Protein AF-A0A1V5DB99-F1 (afdb_monomer_lite)

Sequence (179 aa):
MCLDCHNKQELHGDGQKYMTKQEVKDRPSCTNCHKTITSEKPMTTMAHNVHLGKVSCYGCHSGGQYRNCYNCHEGTGAKSKPGFILGKNPRNRNEVTTLRVIPTVRDSFAKAGIRMAHYDNLPNYWDTPAHNIRKRTDRTRSCDSCHKDRTGFLTRETLLKGGAKANEGLISTPKAISR

Foldseek 3Di:
DQCVFDDPCQVVDPPDDDPDPVPRPRHGDPCVPCVDQDDPDPVSSVVCVVCPQAEDLQRQFQAAWDWAWADCQVVPHIDTDTAWAWWAAPVRRNYIATWHFQHDAQCSCVVVVDGPPCQQVDFRIHHDPRPRGDPDHPVNVDVCCCQPVNPRYDDPVPGPDRTHNCVVSGGDHDHHDDD

pLDDT: mean 90.31, std 7.29, range [58.88, 97.88]

Secondary structure (DSSP, 8-state):
--TTT--HHHHH--S---SSTTS-TT---HHHH------SSHHHHHHHHHHTTTB-HHHHHB-S-EEEEE-TTSSS--EEEEE-EEEE-SS-TT-EEEEEE----TTTTGGGT---TTGGGS-SEEE---S-B-S--HHHH-THHHHTS-TTB--TTTSPTT--GGGGGG---PPPPP-

Structure (mmCIF, N/CA/C/O backbone):
data_AF-A0A1V5DB99-F1
#
_entry.id   AF-A0A1V5DB99-F1
#
loop_
_atom_site.group_PDB
_atom_site.id
_atom_site.type_symbol
_atom_site.label_atom_id
_atom_site.label_alt_id
_atom_site.label_comp_id
_atom_site.label_asym_id
_atom_site.label_entity_id
_atom_site.label_seq_id
_atom_site.pdbx_PDB_ins_code
_atom_site.Cartn_x
_atom_site.Cartn_y
_atom_site.Cartn_z
_atom_site.occupancy
_atom_site.B_iso_or_equiv
_atom_site.auth_seq_id
_atom_site.auth_comp_id
_atom_site.auth_asym_id
_atom_site.auth_atom_id
_atom_site.pdbx_PDB_model_num
ATOM 1 N N . MET A 1 1 ? 21.300 2.994 7.762 1.00 75.06 1 MET A N 1
ATOM 2 C CA . MET A 1 1 ? 20.032 2.229 7.913 1.00 75.06 1 MET A CA 1
ATOM 3 C C . MET A 1 1 ? 18.776 3.062 8.243 1.00 75.06 1 MET A C 1
ATOM 5 O O . MET A 1 1 ? 17.681 2.528 8.164 1.00 75.06 1 MET A O 1
ATOM 9 N N . CYS A 1 2 ? 18.864 4.357 8.557 1.00 87.50 2 CYS A N 1
ATOM 10 C CA . CYS A 1 2 ? 17.712 5.284 8.447 1.00 87.50 2 CYS A CA 1
ATOM 11 C C . CYS A 1 2 ? 18.097 6.428 7.507 1.00 87.50 2 CYS A C 1
ATOM 13 O O . CYS A 1 2 ? 17.383 6.739 6.558 1.00 87.50 2 CYS A O 1
ATOM 15 N N . LEU A 1 3 ? 19.310 6.946 7.725 1.00 91.06 3 LEU A N 1
ATOM 16 C CA . LEU A 1 3 ? 19.948 7.998 6.937 1.00 91.06 3 LEU A CA 1
ATOM 17 C C . LEU A 1 3 ? 20.259 7.612 5.478 1.00 91.06 3 LEU A C 1
ATOM 19 O O . LEU A 1 3 ? 20.618 8.463 4.678 1.00 91.06 3 LEU A O 1
ATOM 23 N N . ASP A 1 4 ? 20.095 6.336 5.121 1.00 89.00 4 ASP A N 1
ATOM 24 C CA . ASP A 1 4 ? 20.288 5.850 3.746 1.00 89.00 4 ASP A CA 1
ATOM 25 C C . ASP A 1 4 ? 19.131 6.289 2.836 1.00 89.00 4 ASP A C 1
ATOM 27 O O . ASP A 1 4 ? 19.256 6.305 1.616 1.00 89.00 4 ASP A O 1
ATOM 31 N N . CYS A 1 5 ? 17.977 6.590 3.434 1.00 90.00 5 CYS A N 1
ATOM 32 C CA . CYS A 1 5 ? 16.811 7.131 2.743 1.00 90.00 5 CYS A CA 1
ATOM 33 C C . CYS A 1 5 ? 16.435 8.506 3.280 1.00 90.00 5 CYS A C 1
ATOM 35 O O . CYS A 1 5 ? 15.916 9.306 2.514 1.00 90.00 5 CYS A O 1
ATOM 37 N N . HIS A 1 6 ? 16.685 8.759 4.567 1.00 92.81 6 HIS A N 1
ATOM 38 C CA . HIS A 1 6 ? 16.277 9.984 5.231 1.00 92.81 6 HIS A CA 1
ATOM 39 C C . HIS A 1 6 ? 17.402 10.999 5.389 1.00 92.81 6 HIS A C 1
ATOM 41 O O . HIS A 1 6 ? 18.498 10.656 5.822 1.00 92.81 6 HIS A O 1
ATOM 47 N N . ASN A 1 7 ? 17.109 12.273 5.152 1.00 91.00 7 ASN A N 1
ATOM 48 C CA . ASN A 1 7 ? 18.038 13.352 5.483 1.00 91.00 7 ASN A CA 1
ATOM 49 C C . ASN A 1 7 ? 17.750 13.964 6.875 1.00 91.00 7 ASN A C 1
ATOM 51 O O . ASN A 1 7 ? 16.738 13.673 7.514 1.00 91.00 7 ASN A O 1
ATOM 55 N N . LYS A 1 8 ? 18.656 14.819 7.375 1.00 90.12 8 LYS A N 1
ATOM 56 C CA . LYS A 1 8 ? 18.515 15.460 8.698 1.00 90.12 8 LYS A CA 1
ATOM 57 C C . LYS A 1 8 ? 17.232 16.292 8.811 1.00 90.12 8 LYS A C 1
ATOM 59 O O . LYS A 1 8 ? 16.593 16.261 9.860 1.00 90.12 8 LYS A O 1
ATOM 64 N N . GLN A 1 9 ? 16.886 17.043 7.770 1.00 88.56 9 GLN A N 1
ATOM 65 C CA . GLN A 1 9 ? 15.729 17.935 7.760 1.00 88.56 9 GLN A CA 1
ATOM 66 C C . GLN A 1 9 ? 14.418 17.140 7.815 1.00 88.56 9 GLN A C 1
ATOM 68 O O . GLN A 1 9 ? 13.526 17.475 8.586 1.00 88.56 9 GLN A O 1
ATOM 73 N N . GLU A 1 10 ? 14.338 16.024 7.091 1.00 89.88 10 GLU A N 1
ATOM 74 C CA . GLU A 1 10 ? 13.177 15.123 7.089 1.00 89.88 10 GLU A CA 1
ATOM 75 C C . GLU A 1 10 ? 12.842 14.535 8.465 1.00 89.88 10 GLU A C 1
ATOM 77 O O . GLU A 1 10 ? 11.679 14.255 8.751 1.00 89.88 10 GLU A O 1
ATOM 82 N N . LEU A 1 11 ? 13.856 14.318 9.306 1.00 88.81 11 LEU A N 1
ATOM 83 C CA . LEU A 1 11 ? 13.685 13.734 10.637 1.00 88.81 11 LEU A CA 1
ATOM 84 C C . LEU A 1 11 ? 13.303 14.774 11.697 1.00 88.81 11 LEU A C 1
ATOM 86 O O . LEU A 1 11 ? 12.578 14.440 12.631 1.00 88.81 11 LEU A O 1
ATOM 90 N N . HIS A 1 12 ? 13.782 16.013 11.563 1.00 89.25 12 HIS A N 1
ATOM 91 C CA . HIS A 1 12 ? 13.500 17.092 12.519 1.00 89.25 12 HIS A CA 1
ATOM 92 C C . HIS A 1 12 ? 12.281 17.943 12.131 1.00 89.25 12 HIS A C 1
ATOM 94 O O . HIS A 1 12 ? 11.720 18.624 12.988 1.00 89.25 12 HIS A O 1
ATOM 100 N N . GLY A 1 13 ? 11.846 17.873 10.870 1.00 87.38 13 GLY A N 1
ATOM 101 C CA . GLY A 1 13 ? 10.768 18.693 10.332 1.00 87.38 13 GLY A CA 1
ATOM 102 C C . GLY A 1 13 ? 11.224 20.105 9.962 1.00 87.38 13 GLY A C 1
ATOM 103 O O . GLY A 1 13 ? 12.303 20.564 10.327 1.00 87.38 13 GLY A O 1
ATOM 104 N N . ASP A 1 14 ? 10.376 20.803 9.216 1.00 89.25 14 ASP A N 1
ATOM 105 C CA . ASP A 1 14 ? 10.578 22.165 8.700 1.00 89.25 14 ASP A CA 1
ATOM 106 C C . ASP A 1 14 ? 9.871 23.247 9.533 1.00 89.25 14 ASP A C 1
ATOM 108 O O . ASP A 1 14 ? 9.819 24.409 9.135 1.00 89.25 14 ASP A O 1
ATOM 112 N N . GLY A 1 15 ? 9.305 22.867 10.683 1.00 90.06 15 GLY A N 1
ATOM 113 C CA . GLY A 1 15 ? 8.514 23.752 11.536 1.00 90.06 15 GLY A CA 1
ATOM 114 C C . GLY A 1 15 ? 7.121 24.084 10.987 1.00 90.06 15 GLY A C 1
ATOM 115 O O . GLY A 1 15 ? 6.376 24.805 11.648 1.00 90.06 15 GLY A O 1
ATOM 116 N N . GLN A 1 16 ? 6.733 23.555 9.821 1.00 91.31 16 GLN A N 1
ATOM 117 C CA . GLN A 1 16 ? 5.401 23.753 9.258 1.00 91.31 16 GLN A CA 1
ATOM 118 C C . GLN A 1 16 ? 4.425 22.701 9.780 1.00 91.31 16 GLN A C 1
ATOM 120 O O . GLN A 1 16 ? 4.727 21.512 9.913 1.00 91.31 16 GLN A O 1
ATOM 125 N N . LYS A 1 17 ? 3.201 23.145 10.066 1.00 91.31 17 LYS A N 1
ATOM 126 C CA . LYS A 1 17 ? 2.118 22.251 10.457 1.00 91.31 17 LYS A CA 1
ATOM 127 C C . LYS A 1 17 ? 1.432 21.709 9.208 1.00 91.31 17 LYS A C 1
ATOM 129 O O . LYS A 1 17 ? 0.745 22.444 8.507 1.00 91.31 17 LYS A O 1
ATOM 134 N N . TYR A 1 18 ? 1.559 20.407 9.000 1.00 91.00 18 TYR A N 1
ATOM 135 C CA . TYR A 1 18 ? 0.839 19.672 7.965 1.00 91.00 18 TYR A CA 1
ATOM 136 C C . TYR A 1 18 ? -0.382 18.968 8.550 1.00 91.00 18 TYR A C 1
ATOM 138 O O . TYR A 1 18 ? -0.358 18.527 9.703 1.00 91.00 18 TYR A O 1
ATOM 146 N N . MET A 1 19 ? -1.444 18.817 7.757 1.00 90.31 19 MET A N 1
ATOM 147 C CA . MET A 1 19 ? -2.623 18.062 8.191 1.00 90.31 19 MET A CA 1
ATOM 148 C C . MET A 1 19 ? -2.340 16.564 8.185 1.00 90.31 19 MET A C 1
ATOM 150 O O . MET A 1 19 ? -2.814 15.818 9.044 1.00 90.31 19 MET A O 1
ATOM 154 N N . THR A 1 20 ? -1.527 16.115 7.231 1.00 88.00 20 THR A N 1
ATOM 155 C CA . THR A 1 20 ? -1.093 14.728 7.137 1.00 88.00 20 THR A CA 1
ATOM 156 C C . THR A 1 20 ? 0.387 14.638 6.800 1.00 88.00 20 THR A C 1
ATOM 158 O O . THR A 1 20 ? 0.938 15.460 6.074 1.00 88.00 20 THR A O 1
ATOM 161 N N . LYS A 1 21 ? 1.035 13.545 7.220 1.00 85.81 21 LYS A N 1
ATOM 162 C CA . LYS A 1 21 ? 2.421 13.249 6.814 1.00 85.81 21 LYS A CA 1
ATOM 163 C C . LYS A 1 21 ? 2.621 13.144 5.292 1.00 85.81 21 LYS A C 1
ATOM 165 O O . LYS A 1 21 ? 3.751 13.066 4.830 1.00 85.81 21 LYS A O 1
ATOM 170 N N . GLN A 1 22 ? 1.534 13.019 4.526 1.00 86.12 22 GLN A N 1
ATOM 171 C CA . GLN A 1 22 ? 1.585 12.876 3.073 1.00 86.12 22 GLN A CA 1
ATOM 172 C C . GLN A 1 22 ? 1.820 14.222 2.378 1.00 86.12 22 GLN A C 1
ATOM 174 O O . GLN A 1 22 ? 2.292 14.228 1.246 1.00 86.12 22 GLN A O 1
ATOM 179 N N . GLU A 1 23 ? 1.517 15.333 3.055 1.00 89.94 23 GLU A N 1
ATOM 180 C CA . GLU A 1 23 ? 1.712 16.700 2.555 1.00 89.94 23 GLU A CA 1
ATOM 181 C C . GLU A 1 23 ? 3.146 17.209 2.741 1.00 89.94 23 GLU A C 1
ATOM 183 O O . GLU A 1 23 ? 3.526 18.190 2.105 1.00 89.94 23 GLU A O 1
ATOM 188 N N . VAL A 1 24 ? 3.950 16.535 3.574 1.00 90.12 24 VA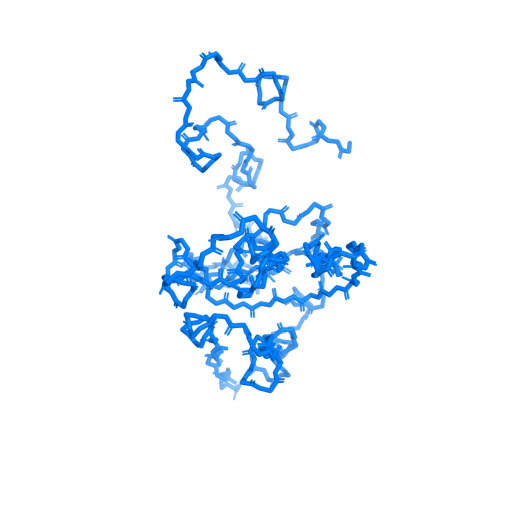L A N 1
ATOM 189 C CA . VAL A 1 24 ? 5.359 16.880 3.800 1.00 90.12 24 VAL A CA 1
ATOM 190 C C . VAL A 1 24 ? 6.125 16.682 2.493 1.00 90.12 24 VAL A C 1
ATOM 192 O O . VAL A 1 24 ? 6.351 15.547 2.063 1.00 90.12 24 VAL A O 1
ATOM 195 N N . LYS A 1 25 ? 6.507 17.792 1.853 1.00 85.56 25 LYS A N 1
ATOM 196 C CA . LYS A 1 25 ? 7.135 17.792 0.522 1.00 85.56 25 LYS A CA 1
ATOM 197 C C . LYS A 1 25 ? 8.509 17.133 0.525 1.00 85.56 25 LYS A C 1
ATOM 199 O O . LYS A 1 25 ? 8.818 16.387 -0.398 1.00 85.56 25 LYS A O 1
ATOM 204 N N . ASP A 1 26 ? 9.269 17.346 1.593 1.00 85.12 26 ASP A N 1
ATOM 205 C CA . ASP A 1 26 ? 10.666 16.915 1.677 1.00 85.12 26 ASP A CA 1
ATOM 206 C C . ASP A 1 26 ? 10.831 15.448 2.080 1.00 85.12 26 ASP A C 1
ATOM 208 O O . ASP A 1 26 ? 11.952 14.981 2.207 1.00 85.12 26 ASP A O 1
ATOM 212 N N . ARG A 1 27 ? 9.737 14.699 2.276 1.00 88.69 27 ARG A N 1
ATOM 213 C CA . ARG A 1 27 ? 9.779 13.278 2.650 1.00 88.69 27 ARG A CA 1
ATOM 214 C C . ARG A 1 27 ? 10.662 12.457 1.693 1.00 88.69 27 ARG A C 1
ATOM 216 O O . ARG A 1 27 ? 10.688 12.731 0.488 1.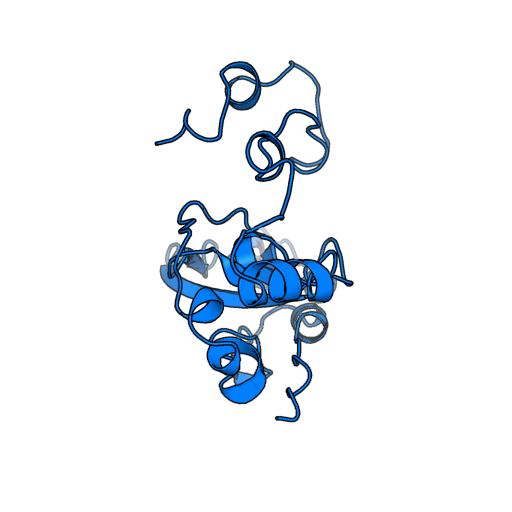00 88.69 27 ARG A O 1
ATOM 223 N N . PRO A 1 28 ? 11.286 11.367 2.168 1.00 91.44 28 PRO A N 1
ATOM 224 C CA . PRO A 1 28 ? 12.121 10.566 1.294 1.00 91.44 28 PRO A CA 1
ATOM 225 C C . PRO A 1 28 ? 11.277 9.887 0.215 1.00 91.44 28 PRO A C 1
ATOM 227 O O . PRO A 1 28 ? 10.169 9.399 0.461 1.00 91.44 28 PRO A O 1
ATOM 230 N N . SER A 1 29 ? 11.839 9.805 -0.985 1.00 90.81 29 SER A N 1
ATOM 231 C CA . SER A 1 29 ? 11.263 9.065 -2.102 1.00 90.81 29 SER A CA 1
ATOM 232 C C . SER A 1 29 ? 12.307 8.146 -2.714 1.00 90.81 29 SER A C 1
ATOM 234 O O . SER A 1 29 ? 13.482 8.496 -2.820 1.00 90.81 29 SER A O 1
ATOM 236 N N . CYS A 1 30 ? 11.866 6.986 -3.204 1.00 91.62 30 CYS A N 1
ATOM 237 C CA . CYS A 1 30 ? 12.713 6.070 -3.967 1.00 91.62 30 CYS A CA 1
ATOM 238 C C . CYS A 1 30 ? 13.377 6.786 -5.157 1.00 91.62 30 CYS A C 1
ATOM 240 O O . CYS A 1 30 ? 14.531 6.516 -5.485 1.00 91.62 30 CYS A O 1
ATOM 242 N N . THR A 1 31 ? 12.665 7.736 -5.768 1.00 90.25 31 THR A N 1
ATOM 243 C CA . THR A 1 31 ? 13.117 8.509 -6.933 1.00 90.25 31 THR A CA 1
ATOM 244 C C . THR A 1 31 ? 14.174 9.564 -6.607 1.00 90.25 31 THR A C 1
ATOM 246 O O . THR A 1 31 ? 14.790 10.084 -7.534 1.00 90.25 31 THR A O 1
ATOM 249 N N . ASN A 1 32 ? 14.436 9.857 -5.326 1.00 89.38 32 ASN A N 1
ATOM 250 C CA . ASN A 1 32 ? 15.523 10.762 -4.933 1.00 89.38 32 ASN A CA 1
ATOM 251 C C . ASN A 1 32 ? 16.886 10.181 -5.351 1.00 89.38 32 ASN A C 1
ATOM 253 O O . ASN A 1 32 ? 17.755 10.912 -5.824 1.00 89.38 32 ASN A O 1
ATOM 257 N N . CYS A 1 33 ? 17.037 8.854 -5.255 1.00 88.75 33 CYS A N 1
ATOM 258 C CA . CYS A 1 33 ? 18.231 8.124 -5.694 1.00 88.75 33 CYS A CA 1
ATOM 259 C C . CYS A 1 33 ? 18.009 7.372 -7.019 1.00 88.75 33 CYS A C 1
ATOM 261 O O . CYS A 1 33 ? 18.902 7.323 -7.861 1.00 88.75 33 CYS A O 1
ATOM 263 N N . HIS A 1 34 ? 16.817 6.812 -7.246 1.00 87.81 34 HIS A N 1
ATOM 264 C CA . HIS A 1 34 ? 16.473 6.069 -8.463 1.00 87.81 34 HIS A CA 1
ATOM 265 C C . HIS A 1 34 ? 15.780 6.968 -9.497 1.00 87.81 34 HIS A C 1
ATOM 267 O O . HIS A 1 34 ? 14.602 6.786 -9.799 1.00 87.81 34 HIS A O 1
ATOM 273 N N . LYS A 1 35 ? 16.516 7.956 -10.023 1.00 81.38 35 LYS A N 1
ATOM 274 C CA . LYS A 1 35 ? 15.985 8.956 -10.972 1.00 81.38 35 LYS A CA 1
ATOM 275 C C . LYS A 1 35 ? 15.538 8.349 -12.302 1.00 81.38 35 LYS A C 1
ATOM 277 O O . LYS A 1 35 ? 14.559 8.802 -12.885 1.00 81.38 35 LYS A O 1
ATOM 282 N N . THR A 1 36 ? 16.236 7.311 -12.755 1.00 66.50 36 THR A N 1
ATOM 283 C CA . THR A 1 36 ? 15.937 6.630 -14.013 1.00 66.50 36 THR A CA 1
ATOM 284 C C . THR A 1 36 ? 15.634 5.174 -13.716 1.00 66.50 36 THR A C 1
ATOM 286 O O . THR A 1 36 ? 16.465 4.454 -13.166 1.00 66.50 36 THR A O 1
ATOM 289 N N . ILE A 1 37 ? 14.438 4.724 -14.091 1.00 68.75 37 ILE A N 1
ATOM 290 C CA . ILE A 1 37 ? 14.022 3.327 -13.926 1.00 68.75 37 ILE A CA 1
ATOM 291 C C . ILE A 1 37 ? 14.530 2.453 -15.088 1.00 68.75 37 ILE A C 1
ATOM 293 O O . ILE A 1 37 ? 13.915 1.467 -15.489 1.00 68.75 37 ILE A O 1
ATOM 297 N N . THR A 1 38 ? 15.655 2.844 -15.680 1.00 63.84 38 THR A N 1
ATOM 298 C CA . THR A 1 38 ? 16.279 2.128 -16.783 1.00 63.84 38 THR A CA 1
ATOM 299 C C . THR A 1 38 ? 17.256 1.110 -16.222 1.00 63.84 38 THR A C 1
ATOM 301 O O . THR A 1 38 ? 18.102 1.391 -15.375 1.00 63.84 38 THR A O 1
ATOM 304 N N . SER A 1 39 ? 17.109 -0.122 -16.684 1.00 76.44 39 SER A N 1
ATOM 305 C CA . SER A 1 39 ? 18.032 -1.209 -16.413 1.00 76.44 39 SER A CA 1
ATOM 306 C C . SER A 1 39 ? 18.512 -1.761 -17.744 1.00 76.44 39 SER A C 1
ATOM 308 O O . SER A 1 39 ? 17.728 -1.887 -18.681 1.00 76.44 39 SER A O 1
ATOM 310 N N . GLU A 1 40 ? 19.774 -2.181 -17.799 1.00 79.88 40 GLU A N 1
ATOM 311 C CA . GLU A 1 40 ? 20.318 -2.936 -18.937 1.00 79.88 40 GLU A CA 1
ATOM 312 C C . GLU A 1 40 ? 19.546 -4.239 -19.198 1.00 79.88 40 GLU A C 1
ATOM 314 O O . GLU A 1 40 ? 19.616 -4.805 -20.281 1.00 79.88 40 GLU A O 1
ATOM 319 N N . LYS A 1 41 ? 18.781 -4.724 -18.208 1.00 85.38 41 LYS A N 1
ATOM 320 C CA . LYS A 1 41 ? 17.933 -5.910 -18.337 1.00 85.38 41 LYS A CA 1
ATOM 321 C C . LYS A 1 41 ? 16.566 -5.515 -18.909 1.00 85.38 41 LYS A C 1
ATOM 323 O O . LYS A 1 41 ? 15.789 -4.891 -18.176 1.00 85.38 41 LYS A O 1
ATOM 328 N N . PRO A 1 42 ? 16.203 -5.959 -20.130 1.00 88.25 42 PRO A N 1
ATOM 329 C CA . PRO A 1 42 ? 14.951 -5.566 -20.781 1.00 88.25 42 PRO A CA 1
ATOM 330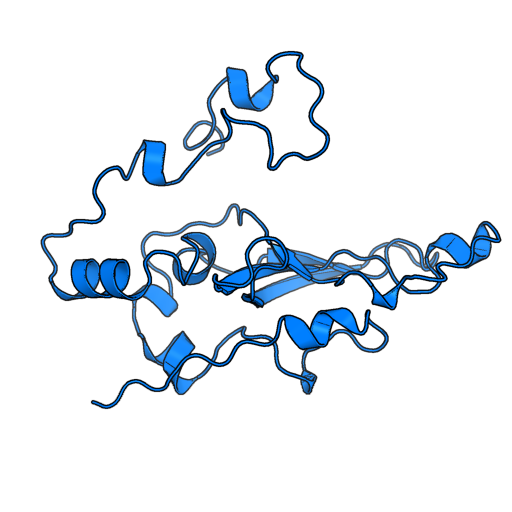 C C . PRO A 1 42 ? 13.706 -5.864 -19.939 1.00 88.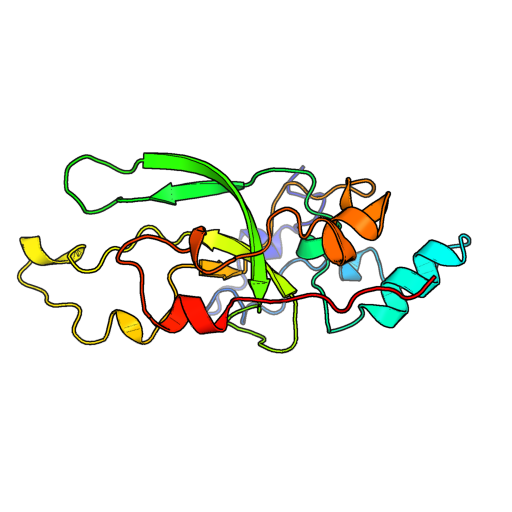25 42 PRO A C 1
ATOM 332 O O . PRO A 1 42 ? 12.822 -5.021 -19.820 1.00 88.25 42 PRO A O 1
ATOM 335 N N . MET A 1 43 ? 13.675 -7.020 -19.265 1.00 87.06 43 MET A N 1
ATOM 336 C CA . MET A 1 43 ? 12.560 -7.408 -18.390 1.00 87.06 43 MET A CA 1
ATOM 337 C C . MET A 1 43 ? 12.369 -6.462 -17.202 1.00 87.06 43 MET A C 1
ATOM 339 O O . MET A 1 43 ? 11.237 -6.182 -16.818 1.00 87.06 43 MET A O 1
ATOM 343 N N . THR A 1 44 ? 13.454 -5.939 -16.624 1.00 89.75 44 THR A N 1
ATOM 344 C CA . THR A 1 44 ? 13.365 -4.968 -15.525 1.00 89.75 44 THR A CA 1
ATOM 345 C C . THR A 1 44 ? 12.766 -3.657 -16.025 1.00 89.75 44 THR A C 1
ATOM 347 O O . THR A 1 44 ? 11.880 -3.108 -15.376 1.00 89.75 44 THR A O 1
ATOM 350 N N . THR A 1 45 ? 13.228 -3.163 -17.174 1.00 90.69 45 THR A N 1
ATOM 351 C CA . THR A 1 45 ? 12.722 -1.921 -17.777 1.00 90.69 45 THR A CA 1
ATOM 352 C C . THR A 1 45 ? 11.251 -2.065 -18.167 1.00 90.69 45 THR A C 1
ATOM 354 O O . THR A 1 45 ? 10.431 -1.224 -17.805 1.00 90.69 45 THR A O 1
ATOM 357 N N . MET A 1 46 ? 10.883 -3.179 -18.809 1.00 91.31 46 MET A N 1
ATOM 358 C CA . MET A 1 46 ? 9.493 -3.491 -19.146 1.00 91.31 46 MET A CA 1
ATOM 359 C C . MET A 1 46 ? 8.608 -3.529 -17.898 1.00 91.31 46 MET A C 1
ATOM 361 O O . MET A 1 46 ? 7.590 -2.839 -17.862 1.00 91.31 46 MET A O 1
ATOM 365 N N . ALA A 1 47 ? 9.019 -4.258 -16.854 1.00 92.56 47 ALA A N 1
ATOM 366 C CA . ALA A 1 47 ? 8.245 -4.374 -15.625 1.00 92.56 47 ALA A CA 1
ATOM 367 C C . ALA A 1 47 ? 7.973 -3.005 -14.988 1.00 92.56 47 ALA A C 1
ATOM 369 O O . ALA A 1 47 ? 6.849 -2.745 -14.572 1.00 92.56 47 ALA A O 1
ATOM 370 N N . HIS A 1 48 ? 8.952 -2.104 -14.938 1.00 93.75 48 HIS A N 1
ATOM 371 C CA . HIS A 1 48 ? 8.710 -0.777 -14.379 1.00 93.75 48 HIS A CA 1
ATOM 372 C C . HIS A 1 48 ? 7.809 0.084 -15.266 1.00 93.75 48 HIS A C 1
ATOM 374 O O . HIS A 1 48 ? 6.908 0.733 -14.744 1.00 93.75 48 HIS A O 1
ATOM 380 N N . ASN A 1 49 ? 7.979 0.036 -16.588 1.00 92.12 49 ASN A N 1
ATOM 381 C CA . ASN A 1 49 ? 7.155 0.811 -17.516 1.00 92.12 49 ASN A CA 1
ATOM 382 C C . ASN A 1 49 ? 5.676 0.409 -17.452 1.00 92.12 49 ASN A C 1
ATOM 384 O O . ASN A 1 49 ? 4.800 1.269 -17.387 1.00 92.12 49 ASN A O 1
ATOM 388 N N . VAL A 1 50 ? 5.371 -0.892 -17.425 1.00 92.94 50 VAL A N 1
ATOM 389 C CA . VAL A 1 50 ? 3.972 -1.357 -17.432 1.00 92.94 50 VAL A CA 1
ATOM 390 C C . VAL A 1 50 ? 3.253 -1.123 -16.097 1.00 92.94 50 VAL A C 1
ATOM 392 O O . VAL A 1 50 ? 2.024 -0.967 -16.088 1.00 92.94 50 VAL A O 1
ATOM 395 N N . HIS A 1 51 ? 4.007 -1.076 -14.990 1.00 94.88 51 HIS A N 1
ATOM 396 C CA . HIS A 1 51 ? 3.495 -0.872 -13.631 1.00 94.88 51 HIS A CA 1
ATOM 397 C C . HIS A 1 51 ? 3.573 0.579 -13.141 1.00 94.88 51 HIS A C 1
ATOM 399 O O . HIS A 1 51 ? 3.014 0.882 -12.084 1.00 94.88 51 HIS A O 1
ATOM 405 N N . LEU A 1 52 ? 4.221 1.476 -13.888 1.00 92.44 52 LEU A N 1
ATOM 406 C CA . LEU A 1 52 ? 4.340 2.887 -13.533 1.00 92.44 52 LEU A CA 1
ATOM 407 C C . LEU A 1 52 ? 2.956 3.496 -13.260 1.00 92.44 52 LEU A C 1
ATOM 409 O O . LEU A 1 52 ? 2.030 3.358 -14.060 1.00 92.44 52 LEU A O 1
ATOM 413 N N . GLY A 1 53 ? 2.802 4.119 -12.090 1.00 92.38 53 GLY A N 1
ATOM 414 C CA . GLY A 1 53 ? 1.539 4.713 -11.635 1.00 92.38 53 GLY A CA 1
ATOM 415 C C . GLY A 1 53 ? 0.437 3.716 -11.246 1.00 92.38 53 GLY A C 1
ATOM 416 O O . GLY A 1 53 ? -0.610 4.141 -10.767 1.00 92.38 53 GLY A O 1
ATOM 417 N N . LYS A 1 54 ? 0.659 2.406 -11.422 1.00 96.00 54 LYS A N 1
ATOM 418 C CA . LYS A 1 54 ? -0.300 1.334 -11.095 1.00 96.00 54 LYS A CA 1
ATOM 419 C C . LYS A 1 54 ? 0.123 0.498 -9.896 1.00 96.00 54 LYS A C 1
ATOM 421 O O . LYS A 1 54 ? -0.725 -0.119 -9.258 1.00 96.00 54 LYS A O 1
ATOM 426 N N . VAL A 1 55 ? 1.418 0.434 -9.600 1.00 96.06 55 VAL A N 1
ATOM 427 C CA . VAL A 1 55 ? 1.962 -0.284 -8.444 1.00 96.06 55 VAL A CA 1
ATOM 428 C C . VAL A 1 55 ? 3.010 0.589 -7.773 1.00 96.06 55 VAL A C 1
ATOM 430 O O . VAL A 1 55 ? 3.913 1.098 -8.436 1.00 96.06 55 VAL A O 1
ATOM 433 N N . SER A 1 56 ? 2.912 0.736 -6.454 1.00 95.94 56 SER A N 1
ATOM 434 C CA . SER A 1 56 ? 3.912 1.468 -5.684 1.00 95.94 56 SER A CA 1
ATOM 435 C C . SER A 1 56 ? 5.238 0.706 -5.650 1.00 95.94 56 SER A C 1
ATOM 437 O O . SER A 1 56 ? 5.274 -0.529 -5.712 1.00 95.94 56 SER A O 1
ATOM 439 N N . CYS A 1 57 ? 6.345 1.423 -5.442 1.00 95.06 57 CYS A N 1
ATOM 440 C CA . CYS A 1 57 ? 7.652 0.794 -5.235 1.00 95.06 57 CYS A CA 1
ATOM 441 C C . CYS A 1 57 ? 7.595 -0.244 -4.099 1.00 95.06 57 CYS A C 1
ATOM 443 O O . CYS A 1 57 ? 8.147 -1.336 -4.223 1.00 95.06 57 CYS A O 1
ATOM 445 N N . TYR A 1 58 ? 6.860 0.055 -3.022 1.00 95.62 58 TYR A N 1
ATOM 446 C CA . TYR A 1 58 ? 6.682 -0.846 -1.882 1.00 95.62 58 TYR A CA 1
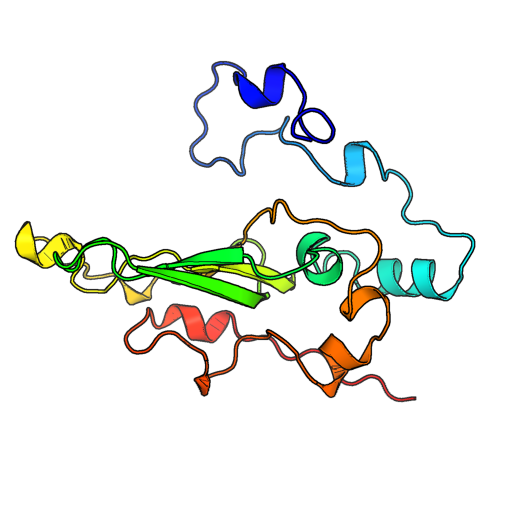ATOM 447 C C . TYR A 1 58 ? 5.940 -2.137 -2.256 1.00 95.62 58 TYR A C 1
ATOM 449 O O . TYR A 1 58 ? 6.329 -3.210 -1.788 1.00 95.62 58 TYR A O 1
ATOM 457 N N . GLY A 1 59 ? 4.937 -2.068 -3.141 1.00 95.50 59 GLY A N 1
ATOM 458 C CA . GLY A 1 59 ? 4.180 -3.235 -3.607 1.00 95.50 59 GLY A CA 1
ATOM 459 C C . GLY A 1 59 ? 5.081 -4.335 -4.185 1.00 95.50 59 GLY A C 1
ATOM 460 O O . GLY A 1 59 ? 4.947 -5.515 -3.844 1.00 95.50 59 GLY A O 1
ATOM 461 N N . CYS A 1 60 ? 6.081 -3.943 -4.977 1.00 95.50 60 CYS A N 1
ATOM 462 C CA . CYS A 1 60 ? 7.035 -4.875 -5.578 1.00 95.50 60 CYS A CA 1
ATOM 463 C C . CYS A 1 60 ? 8.268 -5.134 -4.690 1.00 95.50 60 CYS A C 1
ATOM 465 O O . CYS A 1 60 ? 8.678 -6.284 -4.508 1.00 95.50 60 CYS A O 1
ATOM 467 N N . HIS A 1 61 ? 8.832 -4.088 -4.077 1.00 95.69 61 HIS A N 1
ATOM 468 C CA . HIS A 1 61 ? 10.147 -4.143 -3.430 1.00 95.69 61 HIS A CA 1
ATOM 469 C C . HIS A 1 61 ? 10.138 -4.366 -1.915 1.00 95.69 61 HIS A C 1
ATOM 471 O O . HIS A 1 61 ? 11.204 -4.535 -1.333 1.00 95.69 61 HIS A O 1
ATOM 477 N N . SER A 1 62 ? 8.990 -4.417 -1.239 1.00 95.44 62 SER A N 1
ATOM 478 C CA . SER A 1 62 ? 8.965 -4.744 0.194 1.00 95.44 62 SER A CA 1
ATOM 479 C C . SER A 1 62 ? 9.455 -6.181 0.455 1.00 95.44 62 SER A C 1
ATOM 481 O O . SER A 1 62 ? 8.891 -7.160 -0.018 1.00 95.44 62 SER A O 1
ATOM 483 N N . GLY A 1 63 ? 10.543 -6.350 1.188 1.00 91.44 63 GLY A N 1
ATOM 484 C CA . GLY A 1 63 ? 11.257 -7.622 1.292 1.00 91.44 63 GLY A CA 1
ATOM 485 C C . GLY A 1 63 ? 10.566 -8.709 2.111 1.00 91.44 63 GLY A C 1
ATOM 486 O O . GLY A 1 63 ? 11.014 -9.849 2.065 1.00 91.44 63 GLY A O 1
ATOM 487 N N . GLY A 1 64 ? 9.508 -8.390 2.856 1.00 89.62 64 GLY A N 1
ATOM 488 C CA . GLY A 1 64 ? 8.852 -9.359 3.728 1.00 89.62 64 GLY A CA 1
ATOM 489 C C . GLY A 1 64 ? 7.667 -8.788 4.496 1.00 89.62 64 GLY A C 1
ATOM 490 O O . GLY A 1 64 ? 7.137 -7.727 4.169 1.00 89.62 64 GLY A O 1
ATOM 491 N N . GLN A 1 65 ? 7.260 -9.509 5.537 1.00 92.44 65 GLN A N 1
ATOM 492 C CA . GLN A 1 65 ? 6.113 -9.157 6.367 1.00 92.44 65 GLN A CA 1
ATOM 493 C C . GLN A 1 65 ? 6.333 -7.843 7.133 1.00 92.44 65 GLN A C 1
ATOM 495 O O . GLN A 1 65 ? 7.440 -7.520 7.566 1.00 92.44 65 GLN A O 1
ATOM 500 N N . TYR A 1 66 ? 5.249 -7.093 7.307 1.00 90.25 66 TYR A N 1
ATOM 501 C CA . TYR A 1 66 ? 5.166 -5.912 8.156 1.00 90.25 66 TYR A CA 1
ATOM 502 C C . TYR A 1 66 ? 4.531 -6.290 9.500 1.00 90.25 66 TYR A C 1
ATOM 504 O O . TYR A 1 66 ? 3.672 -7.173 9.563 1.00 90.25 66 TYR A O 1
ATOM 512 N N . ARG A 1 67 ? 4.931 -5.627 10.590 1.00 90.44 67 ARG A N 1
ATOM 513 C CA . ARG A 1 67 ? 4.305 -5.833 11.902 1.00 90.44 67 ARG A CA 1
ATOM 514 C C . ARG A 1 67 ? 2.974 -5.086 11.943 1.00 90.44 67 ARG A C 1
ATOM 516 O O . ARG A 1 67 ? 2.944 -3.868 12.073 1.00 90.44 67 ARG A O 1
ATOM 523 N N . ASN A 1 68 ? 1.877 -5.823 11.818 1.00 90.44 68 ASN A N 1
ATOM 524 C CA . ASN A 1 68 ? 0.528 -5.277 11.896 1.00 90.44 68 ASN A CA 1
ATOM 525 C C . ASN A 1 68 ? 0.036 -5.306 13.341 1.00 90.44 68 ASN A C 1
ATOM 527 O O . ASN A 1 68 ? 0.298 -6.267 14.068 1.00 90.44 68 ASN A O 1
ATOM 531 N N . CYS A 1 69 ? -0.683 -4.263 13.741 1.00 87.69 69 CYS A N 1
ATOM 532 C CA . CYS A 1 69 ? -1.284 -4.148 15.064 1.00 87.69 69 CYS A CA 1
ATOM 533 C C . CYS A 1 69 ? -2.791 -4.373 14.956 1.00 87.69 69 CYS A C 1
ATOM 535 O O . CYS A 1 69 ? -3.420 -3.931 13.995 1.00 87.69 69 CYS A O 1
ATOM 537 N N . TYR A 1 70 ? -3.363 -5.019 15.963 1.00 88.12 70 TYR A N 1
ATOM 538 C CA . TYR A 1 70 ? -4.775 -5.357 16.064 1.00 88.12 70 TYR A CA 1
ATOM 539 C C . TYR A 1 70 ? -5.259 -5.086 17.491 1.00 88.12 70 TYR A C 1
ATOM 541 O O . TYR A 1 70 ? -4.484 -5.208 18.445 1.00 88.12 70 TYR A O 1
ATOM 549 N N . ASN A 1 71 ? -6.543 -4.759 17.627 1.00 79.25 71 ASN A N 1
ATOM 550 C CA . ASN A 1 71 ? -7.280 -4.763 18.892 1.00 79.25 71 ASN A CA 1
ATOM 551 C C . ASN A 1 71 ? -6.661 -3.886 20.000 1.00 79.25 71 ASN A C 1
ATOM 553 O O . ASN A 1 71 ? -6.729 -4.223 21.178 1.00 79.25 71 ASN A O 1
ATOM 557 N N . CYS A 1 72 ? -6.054 -2.744 19.649 1.00 71.12 72 CYS A N 1
ATOM 558 C CA . CYS A 1 72 ? -5.380 -1.882 20.634 1.00 71.12 72 CYS A CA 1
ATOM 559 C C . CYS A 1 72 ? -6.306 -1.382 21.758 1.00 71.12 72 CYS A C 1
ATOM 561 O O . CYS A 1 72 ? -5.826 -1.151 22.863 1.00 71.12 72 CYS A O 1
ATOM 563 N N . HIS A 1 73 ? -7.606 -1.214 21.489 1.00 68.94 73 HIS A N 1
ATOM 564 C CA . HIS A 1 73 ? -8.554 -0.575 22.411 1.00 68.94 73 HIS A CA 1
ATOM 565 C C . HIS A 1 73 ? -9.608 -1.517 23.016 1.00 68.94 73 HIS A C 1
ATOM 567 O O . HIS A 1 73 ? -10.493 -1.061 23.731 1.00 68.94 73 HIS A O 1
ATOM 573 N N . GLU A 1 74 ? -9.486 -2.835 22.833 1.00 69.81 74 GLU A N 1
ATOM 574 C CA . GLU A 1 74 ? -10.424 -3.815 23.419 1.00 69.81 74 GLU A CA 1
ATOM 575 C C . GLU A 1 74 ? -10.207 -4.028 24.935 1.00 69.81 74 GLU A C 1
ATOM 577 O O . GLU A 1 74 ? -10.883 -4.820 25.584 1.00 69.81 74 GLU A O 1
ATOM 582 N N . GLY A 1 75 ? -9.252 -3.319 25.547 1.00 63.69 75 GLY A N 1
ATOM 583 C CA . GLY A 1 75 ? -8.917 -3.453 26.970 1.00 63.69 75 GLY A CA 1
ATOM 584 C C . GLY A 1 75 ? -8.116 -4.709 27.324 1.00 63.69 75 GLY A C 1
ATOM 585 O O . GLY A 1 75 ? -7.644 -4.812 28.447 1.00 63.69 75 GLY A O 1
ATOM 586 N N . THR A 1 76 ? -7.901 -5.620 26.373 1.00 68.31 76 THR A N 1
ATOM 587 C CA . THR A 1 76 ? -7.022 -6.795 26.512 1.00 68.31 76 THR A CA 1
ATOM 588 C C . THR A 1 76 ? -5.587 -6.536 26.033 1.00 68.31 76 THR A C 1
ATOM 590 O O . THR A 1 76 ? -4.795 -7.468 25.912 1.00 68.31 76 THR A O 1
ATOM 593 N N . GLY A 1 77 ? -5.262 -5.281 25.704 1.00 66.44 77 GLY A N 1
ATOM 594 C CA . GLY A 1 77 ? -3.988 -4.879 25.108 1.00 66.44 77 GLY A CA 1
ATOM 595 C C . GLY A 1 77 ? -3.901 -5.116 23.594 1.00 66.44 77 GLY A C 1
ATOM 596 O O . GLY A 1 77 ? -4.663 -5.884 23.006 1.00 66.44 77 GLY A O 1
ATOM 597 N N . ALA A 1 78 ? -2.943 -4.438 22.960 1.00 73.00 78 ALA A N 1
ATOM 598 C CA . ALA A 1 78 ? -2.681 -4.540 21.530 1.00 73.00 78 ALA A CA 1
ATOM 599 C C . ALA A 1 78 ? -2.013 -5.873 21.169 1.00 73.00 78 ALA A C 1
ATOM 601 O O . ALA A 1 78 ? -0.963 -6.220 21.712 1.00 73.00 78 ALA A O 1
ATOM 602 N N . LYS A 1 79 ? -2.562 -6.590 20.183 1.00 83.88 79 LYS A N 1
ATOM 603 C CA . LYS A 1 79 ? -1.919 -7.776 19.602 1.00 83.88 79 LYS A CA 1
ATOM 604 C C . LYS A 1 79 ? -1.192 -7.378 18.330 1.00 83.88 79 LYS A C 1
ATOM 606 O O . LYS A 1 79 ? -1.746 -6.683 17.484 1.00 83.88 79 LYS A O 1
ATOM 611 N N . SER A 1 80 ? 0.034 -7.856 18.149 1.00 87.56 80 SER A N 1
ATOM 612 C CA . SER A 1 80 ? 0.757 -7.667 16.891 1.00 87.56 80 SER A CA 1
ATOM 613 C C . SER A 1 80 ? 0.970 -8.986 16.173 1.00 87.56 80 SER A C 1
ATOM 615 O O . SER A 1 80 ? 1.358 -9.964 16.811 1.00 87.56 80 SER A O 1
ATOM 617 N N . LYS A 1 81 ? 0.779 -8.999 14.855 1.00 90.56 81 LYS A N 1
ATOM 618 C CA . LYS A 1 81 ? 1.072 -10.156 14.006 1.00 90.56 81 LYS A CA 1
ATOM 619 C C . LYS A 1 81 ? 1.857 -9.713 12.774 1.00 90.56 81 LYS A C 1
ATOM 621 O O . LYS A 1 81 ? 1.548 -8.660 12.207 1.00 90.56 81 LYS A O 1
ATOM 626 N N . PRO A 1 82 ? 2.870 -10.476 12.348 1.00 91.94 82 PRO A N 1
ATOM 627 C CA . PRO A 1 82 ? 3.510 -10.212 11.076 1.00 91.94 82 PRO A CA 1
ATOM 628 C C . PRO A 1 82 ? 2.529 -10.542 9.941 1.00 91.94 82 PRO A C 1
ATOM 630 O O . PRO A 1 82 ? 1.770 -11.506 10.015 1.00 91.94 82 PRO A O 1
ATOM 633 N N . GLY A 1 83 ? 2.512 -9.720 8.897 1.00 92.56 83 GLY A N 1
ATOM 634 C CA . GLY A 1 83 ? 1.670 -9.944 7.728 1.00 92.56 83 GLY A CA 1
ATOM 635 C C . GLY A 1 83 ? 2.132 -9.120 6.537 1.00 92.56 83 GLY A C 1
ATOM 636 O O . GLY A 1 83 ? 2.665 -8.023 6.699 1.00 92.56 83 GLY A O 1
ATOM 637 N N . PHE A 1 84 ? 1.941 -9.654 5.337 1.00 94.62 84 PHE A N 1
ATOM 638 C CA . PHE A 1 84 ? 2.198 -8.948 4.088 1.00 94.62 84 PHE A CA 1
ATOM 639 C C . PHE A 1 84 ? 0.884 -8.824 3.329 1.00 94.62 84 PHE A C 1
ATOM 641 O O . PHE A 1 84 ? 0.259 -9.835 3.022 1.00 94.62 84 PHE A O 1
ATOM 648 N N . ILE A 1 85 ? 0.450 -7.588 3.095 1.00 96.69 85 ILE A N 1
ATOM 649 C CA . ILE A 1 85 ? -0.875 -7.292 2.556 1.00 96.69 85 ILE A CA 1
ATOM 650 C C . ILE A 1 85 ? -0.704 -6.354 1.365 1.00 96.69 85 ILE A C 1
ATOM 652 O O . ILE A 1 85 ? -0.080 -5.301 1.491 1.00 96.69 85 ILE A O 1
ATOM 656 N N . LEU A 1 86 ? -1.279 -6.727 0.229 1.00 97.31 86 LEU A N 1
ATOM 657 C CA . LEU A 1 86 ? -1.370 -5.938 -0.991 1.00 97.31 86 LEU A CA 1
ATOM 658 C C . LEU A 1 86 ? -2.834 -5.625 -1.291 1.00 97.31 86 LEU A C 1
ATOM 660 O O . LEU A 1 86 ? -3.720 -6.465 -1.146 1.00 97.31 86 LEU A O 1
ATOM 664 N N . GLY A 1 87 ? -3.092 -4.414 -1.757 1.00 97.62 87 GLY A N 1
ATOM 665 C CA . GLY A 1 87 ? -4.418 -3.998 -2.195 1.00 97.62 87 GLY A CA 1
ATOM 666 C C . GLY A 1 87 ? -4.372 -2.618 -2.825 1.00 97.62 87 GLY A C 1
ATOM 667 O O . GLY A 1 87 ? -3.297 -2.025 -2.953 1.00 97.62 87 GLY A O 1
ATOM 668 N N . LYS A 1 88 ? -5.531 -2.105 -3.239 1.00 97.81 88 LYS A N 1
ATOM 669 C CA . LYS A 1 88 ? -5.624 -0.733 -3.744 1.00 97.81 88 LYS A CA 1
ATOM 670 C C . LYS A 1 88 ? -5.253 0.244 -2.637 1.00 97.81 88 LYS A C 1
ATOM 672 O O . LYS A 1 88 ? -5.669 0.086 -1.491 1.00 97.81 88 LYS A O 1
ATOM 677 N N . ASN A 1 89 ? -4.488 1.261 -2.993 1.00 97.12 89 ASN A N 1
ATOM 678 C CA . ASN A 1 89 ? -4.111 2.332 -2.096 1.00 97.12 89 ASN A CA 1
ATOM 679 C C . ASN A 1 89 ? -5.360 3.191 -1.786 1.00 97.12 89 ASN A C 1
ATOM 681 O O . ASN A 1 89 ? -5.940 3.775 -2.706 1.00 97.12 89 ASN A O 1
ATOM 685 N N . PRO A 1 90 ? -5.791 3.310 -0.513 1.00 96.00 90 PRO A N 1
ATOM 686 C CA . PRO A 1 90 ? -6.957 4.122 -0.158 1.00 96.00 90 PRO A CA 1
ATOM 687 C C . PRO A 1 90 ? -6.804 5.606 -0.505 1.00 96.00 90 PRO A C 1
ATOM 689 O O . PRO A 1 90 ? -7.805 6.284 -0.724 1.00 96.00 90 PRO A O 1
ATOM 692 N N . ARG A 1 91 ? -5.561 6.106 -0.552 1.00 93.31 91 ARG A N 1
ATOM 693 C CA . ARG A 1 91 ? -5.222 7.499 -0.878 1.00 93.31 91 ARG A CA 1
ATOM 694 C C . ARG A 1 91 ? -5.001 7.729 -2.374 1.00 93.31 91 ARG A C 1
ATOM 696 O O . ARG A 1 91 ? -5.117 8.858 -2.829 1.00 93.31 91 ARG A O 1
ATOM 703 N N . ASN A 1 92 ? -4.708 6.677 -3.137 1.00 94.06 92 ASN A N 1
ATOM 704 C CA . ASN A 1 92 ? -4.555 6.724 -4.590 1.00 94.06 92 ASN A CA 1
ATOM 705 C C . ASN A 1 92 ? -5.154 5.462 -5.226 1.00 94.06 92 ASN A C 1
ATOM 707 O O . ASN A 1 92 ? -4.472 4.460 -5.423 1.00 94.06 92 ASN A O 1
ATOM 711 N N . ARG A 1 93 ? -6.441 5.501 -5.579 1.00 92.00 93 ARG A N 1
ATOM 712 C CA . ARG A 1 93 ? -7.185 4.301 -6.009 1.00 92.00 93 ARG A CA 1
ATOM 713 C C . ARG A 1 93 ? -6.694 3.661 -7.314 1.00 92.00 93 ARG A C 1
ATOM 715 O O . ARG A 1 93 ? -7.107 2.540 -7.612 1.00 92.00 93 ARG A O 1
ATOM 722 N N . ASN A 1 94 ? -5.829 4.343 -8.063 1.00 93.81 94 ASN A N 1
ATOM 723 C CA . ASN A 1 94 ? -5.228 3.832 -9.295 1.00 93.81 94 ASN A CA 1
ATOM 724 C C . ASN A 1 94 ? -4.008 2.933 -9.035 1.00 93.81 94 ASN A C 1
ATOM 726 O O . ASN A 1 94 ? -3.544 2.254 -9.947 1.00 93.81 94 ASN A O 1
ATOM 730 N N . GLU A 1 95 ? -3.509 2.904 -7.798 1.00 95.94 95 GLU A N 1
ATOM 731 C CA . GLU A 1 95 ? -2.280 2.217 -7.420 1.00 95.94 95 GLU A CA 1
ATOM 732 C C . GLU A 1 95 ? -2.553 1.027 -6.484 1.00 95.94 95 GLU A C 1
ATOM 734 O O . GLU A 1 95 ? -3.338 1.118 -5.540 1.00 95.94 95 GLU A O 1
ATOM 739 N N . VAL A 1 96 ? -1.860 -0.092 -6.702 1.00 97.31 96 VAL A N 1
ATOM 740 C CA . VAL A 1 96 ? -1.711 -1.183 -5.730 1.00 97.31 96 VAL A CA 1
ATOM 741 C C . VAL A 1 96 ? -0.461 -0.951 -4.888 1.00 97.31 96 VAL A C 1
ATOM 743 O O . VAL A 1 96 ? 0.618 -0.683 -5.412 1.00 97.31 96 VAL A O 1
ATOM 746 N N . THR A 1 97 ? -0.575 -1.102 -3.572 1.00 97.50 97 THR A N 1
ATOM 747 C CA . THR A 1 97 ? 0.533 -0.868 -2.639 1.00 97.50 97 THR A CA 1
ATOM 748 C C . THR A 1 97 ? 0.518 -1.864 -1.483 1.00 97.50 97 THR A C 1
ATOM 750 O O . THR A 1 97 ? -0.450 -2.605 -1.295 1.00 97.50 97 THR A O 1
ATOM 753 N N . THR A 1 98 ? 1.590 -1.874 -0.691 1.00 96.56 98 THR A N 1
ATOM 754 C CA . THR A 1 98 ? 1.595 -2.548 0.608 1.00 96.56 98 THR A CA 1
ATOM 755 C C . THR A 1 98 ? 0.692 -1.817 1.586 1.00 96.56 98 THR A C 1
ATOM 757 O O . THR A 1 98 ? 0.813 -0.602 1.775 1.00 96.56 98 THR A O 1
ATOM 760 N N . LEU A 1 99 ? -0.173 -2.573 2.248 1.00 96.81 99 LEU A N 1
ATOM 761 C CA . LEU A 1 99 ? -1.106 -2.079 3.245 1.00 96.81 99 LEU A CA 1
ATOM 762 C C . LEU A 1 99 ? -0.679 -2.529 4.643 1.00 96.81 99 LEU A C 1
ATOM 764 O O . LEU A 1 99 ? -0.137 -3.618 4.833 1.00 96.81 99 LEU A O 1
ATOM 768 N N . ARG A 1 100 ? -0.965 -1.687 5.632 1.00 95.00 100 ARG A N 1
ATOM 769 C CA . ARG A 1 100 ? -0.911 -2.028 7.053 1.00 95.00 100 ARG A CA 1
ATOM 770 C C . ARG A 1 100 ? -2.298 -1.942 7.661 1.00 95.00 100 ARG A C 1
ATOM 772 O O . ARG A 1 100 ? -3.113 -1.121 7.241 1.00 95.00 100 ARG A O 1
ATOM 779 N N . VAL A 1 101 ? -2.524 -2.734 8.696 1.00 94.12 101 VAL A N 1
ATOM 780 C CA . VAL A 1 101 ? -3.742 -2.648 9.499 1.00 94.12 101 VAL A CA 1
ATOM 781 C C . VAL A 1 101 ? -3.631 -1.510 10.509 1.00 94.12 101 VAL A C 1
ATOM 783 O O . VAL A 1 101 ? -2.654 -1.403 11.252 1.00 94.12 101 VAL A O 1
ATOM 786 N N . ILE A 1 102 ? -4.657 -0.666 10.536 1.00 90.50 102 ILE A N 1
ATOM 787 C CA . ILE A 1 102 ? -4.949 0.250 11.631 1.00 90.50 102 ILE A CA 1
ATOM 788 C C . ILE A 1 102 ? -5.826 -0.509 12.637 1.00 90.50 102 ILE A C 1
ATOM 790 O O . ILE A 1 102 ? -6.892 -0.995 12.257 1.00 90.50 102 ILE A O 1
ATOM 794 N N . PRO A 1 103 ? -5.402 -0.618 13.909 1.00 88.19 103 PRO A N 1
ATOM 795 C CA . PRO A 1 103 ? -5.993 -1.520 14.904 1.00 88.19 103 PRO A CA 1
ATOM 796 C C . PRO A 1 103 ? -7.367 -1.083 15.437 1.00 88.19 103 PRO A C 1
ATOM 798 O O . PRO A 1 103 ? -7.835 -1.638 16.429 1.00 88.19 103 PRO A O 1
ATOM 801 N N . THR A 1 104 ? -7.989 -0.067 14.839 1.00 86.88 104 THR A N 1
ATOM 802 C CA . THR A 1 104 ? -9.267 0.486 15.287 1.00 86.88 104 THR A CA 1
ATOM 803 C C . THR A 1 104 ? -10.408 -0.472 14.954 1.00 86.88 104 THR A C 1
ATOM 805 O O . THR A 1 104 ? -10.672 -0.768 13.788 1.00 86.88 104 THR A O 1
ATOM 808 N N . VAL A 1 105 ? -11.118 -0.917 15.982 1.00 88.88 105 VAL A N 1
ATOM 809 C CA . VAL A 1 105 ? -12.347 -1.722 15.916 1.00 88.88 105 VAL A CA 1
ATOM 810 C C . VAL A 1 105 ? -13.578 -0.857 16.208 1.00 88.88 105 VAL A C 1
ATOM 812 O O . VAL A 1 105 ? -13.441 0.279 16.670 1.00 88.88 105 VAL A O 1
ATOM 815 N N . ARG A 1 106 ? -14.780 -1.355 15.908 1.00 89.31 106 ARG A N 1
ATOM 816 C CA . ARG A 1 106 ? -16.033 -0.571 15.943 1.00 89.31 106 ARG A CA 1
ATOM 817 C C . ARG A 1 106 ? -16.352 0.006 17.325 1.00 89.31 106 ARG A C 1
ATOM 819 O O . ARG A 1 106 ? -16.944 1.076 17.436 1.00 89.31 106 ARG A O 1
ATOM 826 N N . ASP A 1 107 ? -15.934 -0.702 18.359 1.00 88.44 107 ASP A N 1
ATOM 827 C CA . ASP A 1 107 ? -16.137 -0.410 19.772 1.00 88.44 107 ASP A CA 1
ATOM 828 C C . ASP A 1 107 ? -14.891 0.179 20.453 1.00 88.44 107 ASP A C 1
ATOM 830 O O . ASP A 1 107 ? -14.882 0.316 21.675 1.00 88.44 107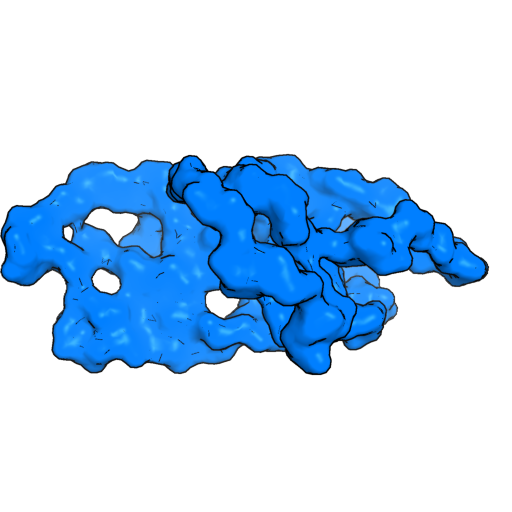 ASP A O 1
ATOM 834 N N . SER A 1 108 ? -13.870 0.608 19.690 1.00 87.00 108 SER A N 1
ATOM 835 C CA . SER A 1 108 ? -12.608 1.149 20.242 1.00 87.00 108 SER A CA 1
ATOM 836 C C . SER A 1 108 ? -12.816 2.216 21.321 1.00 87.00 108 SER A C 1
ATOM 838 O O . SER A 1 108 ? -12.025 2.318 22.252 1.00 87.00 108 SER A O 1
ATOM 840 N N . PHE A 1 109 ? -13.874 3.020 21.201 1.00 87.44 109 PHE A N 1
ATOM 841 C CA . PHE A 1 109 ? -14.180 4.105 22.135 1.00 87.44 109 PHE A CA 1
ATOM 842 C C . PHE A 1 109 ? -15.480 3.894 22.921 1.00 87.44 109 PHE A C 1
ATOM 844 O O . PHE A 1 109 ? -15.935 4.809 23.607 1.00 87.44 109 PHE A O 1
ATOM 851 N N . ALA A 1 110 ? -16.061 2.689 22.885 1.00 88.75 110 ALA A N 1
ATOM 852 C CA . ALA A 1 110 ? -17.314 2.392 23.578 1.00 88.75 110 ALA A CA 1
ATOM 853 C C . ALA A 1 110 ? -17.201 2.605 25.098 1.00 88.75 110 ALA A C 1
ATOM 855 O O . ALA A 1 110 ? -18.113 3.156 25.707 1.00 88.75 110 ALA A O 1
ATOM 856 N N . LYS A 1 111 ? -16.049 2.270 25.705 1.00 86.88 111 LYS A N 1
ATOM 857 C CA . LYS A 1 111 ? -15.772 2.521 27.136 1.00 86.88 111 LYS A CA 1
ATOM 858 C C . LYS A 1 111 ? -15.753 4.005 27.509 1.00 86.88 111 LYS A C 1
ATOM 860 O O . LYS A 1 111 ? -16.001 4.340 28.659 1.00 86.88 111 LYS A O 1
ATOM 865 N N . ALA A 1 112 ? -15.469 4.881 26.549 1.00 88.44 112 ALA A N 1
ATOM 866 C CA . ALA A 1 112 ? -15.539 6.329 26.725 1.00 88.44 112 ALA A CA 1
ATOM 867 C C . ALA A 1 112 ? -16.944 6.889 26.416 1.00 88.44 112 ALA A C 1
ATOM 869 O O . ALA A 1 112 ? -17.112 8.101 26.342 1.00 88.44 112 ALA A O 1
ATOM 870 N N . GLY A 1 113 ? -17.943 6.028 26.175 1.00 91.25 113 GLY A N 1
ATOM 871 C CA . GLY A 1 113 ? -19.296 6.432 25.784 1.00 91.25 113 GLY A CA 1
ATOM 872 C C . GLY A 1 113 ? -19.406 6.948 24.344 1.00 91.25 113 GLY A C 1
ATOM 873 O O . GLY A 1 113 ? -20.446 7.478 23.959 1.00 91.25 113 GLY A O 1
ATOM 874 N N . ILE A 1 114 ? -18.356 6.804 23.527 1.00 91.12 114 ILE A N 1
ATOM 875 C CA . ILE A 1 114 ? -18.314 7.348 22.166 1.00 91.12 114 ILE A CA 1
ATOM 876 C C . ILE A 1 114 ? -18.680 6.256 21.163 1.00 91.12 114 ILE A C 1
ATOM 878 O O . ILE A 1 114 ? -17.977 5.255 21.003 1.00 91.12 114 ILE A O 1
ATOM 882 N N . ARG A 1 115 ? -19.763 6.488 20.415 1.00 92.12 115 ARG A N 1
ATOM 883 C CA . ARG A 1 115 ? -20.168 5.635 19.293 1.00 92.12 115 ARG A CA 1
ATOM 884 C C . ARG A 1 115 ? -19.501 6.091 17.997 1.00 92.12 115 ARG A C 1
ATOM 886 O O . ARG A 1 115 ? -19.713 7.209 17.536 1.00 92.12 115 ARG A O 1
ATOM 893 N N . MET A 1 116 ? -18.776 5.188 17.342 1.00 91.88 116 MET A N 1
ATOM 894 C CA . MET A 1 116 ? -18.169 5.429 16.028 1.00 91.88 116 MET A CA 1
ATOM 895 C C . MET A 1 116 ? -19.201 5.291 14.890 1.00 91.88 116 MET A C 1
ATOM 897 O O . MET A 1 116 ? -19.149 4.349 14.102 1.00 91.88 116 MET A O 1
ATOM 901 N N . ALA A 1 117 ? -20.158 6.221 14.796 1.00 94.31 117 ALA A N 1
ATOM 902 C CA . ALA A 1 117 ? -21.291 6.144 13.857 1.00 94.31 117 ALA A CA 1
ATOM 903 C C . ALA A 1 117 ? -20.892 6.030 12.369 1.00 94.31 117 ALA A C 1
ATOM 905 O O . ALA A 1 117 ? -21.653 5.492 11.570 1.00 94.31 117 ALA A O 1
ATOM 906 N N . HIS A 1 118 ? -19.693 6.495 12.012 1.00 95.06 118 HIS A N 1
ATOM 907 C CA . HIS A 1 118 ? -19.152 6.486 10.649 1.00 95.06 118 HIS A CA 1
ATOM 908 C C . HIS A 1 118 ? -17.976 5.515 10.469 1.00 95.06 118 HIS A C 1
ATOM 910 O O . HIS A 1 118 ? -17.157 5.702 9.571 1.00 95.06 118 HIS A O 1
ATOM 916 N N . TYR A 1 119 ? -17.866 4.489 11.321 1.00 94.06 119 TYR A N 1
ATOM 917 C CA . TYR A 1 119 ? -16.770 3.513 11.274 1.00 94.06 119 TYR A CA 1
ATOM 918 C C . TYR A 1 119 ? -16.565 2.910 9.875 1.00 94.06 119 TYR A C 1
ATOM 920 O O . TYR A 1 119 ? -15.437 2.763 9.419 1.00 94.06 119 TYR A O 1
ATOM 928 N N . ASP A 1 120 ? -17.657 2.625 9.166 1.00 96.38 120 ASP A N 1
ATOM 929 C CA . ASP A 1 120 ? -17.620 1.975 7.856 1.00 96.38 120 ASP A CA 1
ATOM 930 C C . ASP A 1 120 ? -17.191 2.893 6.697 1.00 96.38 120 ASP A C 1
ATOM 932 O O . ASP A 1 120 ? -16.953 2.394 5.596 1.00 96.38 120 ASP A O 1
ATOM 936 N N . ASN A 1 121 ? -17.054 4.206 6.929 1.00 95.75 121 ASN A N 1
ATOM 937 C CA . ASN A 1 121 ? -16.691 5.177 5.891 1.00 95.75 121 ASN A CA 1
ATOM 938 C C . ASN A 1 121 ? -15.207 5.114 5.507 1.00 95.75 121 ASN A C 1
ATOM 940 O O . ASN A 1 121 ? -14.844 5.493 4.393 1.00 95.75 121 ASN A O 1
ATOM 944 N N . LEU A 1 122 ? -14.342 4.666 6.422 1.00 95.12 122 LEU A N 1
ATOM 945 C CA . LEU A 1 122 ? -12.896 4.611 6.221 1.00 95.12 122 LEU A CA 1
ATOM 946 C C . LEU A 1 122 ? -12.388 3.182 6.401 1.00 95.12 122 LEU A C 1
ATOM 948 O O . LEU A 1 122 ? -12.864 2.474 7.283 1.00 95.12 122 LEU A O 1
ATOM 952 N N . PRO A 1 123 ? -11.413 2.736 5.594 1.00 96.50 123 PRO A N 1
ATOM 953 C CA . PRO A 1 123 ? -10.892 1.389 5.729 1.00 96.50 123 PRO A CA 1
ATOM 954 C C . PRO A 1 123 ? -10.008 1.250 6.973 1.00 96.50 123 PRO A C 1
ATOM 956 O O . PRO A 1 123 ? -9.415 2.210 7.468 1.00 96.50 123 PRO A O 1
ATOM 959 N N . ASN A 1 124 ? -9.839 0.013 7.427 1.00 94.88 124 ASN A N 1
ATOM 960 C CA . ASN A 1 124 ? -8.817 -0.354 8.403 1.00 94.88 124 ASN A CA 1
ATOM 961 C C . ASN A 1 124 ? -7.447 -0.529 7.750 1.00 94.88 124 ASN A C 1
ATOM 963 O O . ASN A 1 124 ? -6.430 -0.409 8.425 1.00 94.88 124 ASN A O 1
ATOM 967 N N . TYR A 1 125 ? -7.395 -0.824 6.452 1.00 96.06 125 TYR A N 1
ATOM 968 C CA . TYR A 1 125 ? -6.138 -0.980 5.732 1.00 96.06 125 TYR A CA 1
ATOM 969 C C . TYR A 1 125 ? -5.702 0.347 5.123 1.00 96.06 125 TYR A C 1
ATOM 971 O O . TYR A 1 125 ? -6.463 0.972 4.390 1.00 96.06 125 TYR A O 1
ATOM 979 N N . TRP A 1 126 ? -4.466 0.754 5.398 1.00 95.44 126 TRP A N 1
ATOM 980 C CA . TRP A 1 126 ? -3.881 1.986 4.870 1.00 95.44 126 TRP A CA 1
ATOM 981 C C . TRP A 1 126 ? -2.516 1.726 4.252 1.00 95.44 126 TRP A C 1
ATOM 983 O O . TRP A 1 126 ? -1.783 0.853 4.715 1.00 95.44 126 TRP A O 1
ATOM 993 N N . ASP A 1 127 ? -2.156 2.503 3.231 1.00 94.62 127 ASP A N 1
ATOM 994 C CA . ASP A 1 127 ? -0.828 2.454 2.624 1.00 94.62 127 ASP A CA 1
ATOM 995 C C . ASP A 1 127 ? 0.268 2.672 3.675 1.00 94.62 127 ASP A C 1
ATOM 997 O O . ASP A 1 127 ? 0.130 3.460 4.625 1.00 94.62 127 ASP A O 1
ATOM 1001 N N . THR A 1 128 ? 1.361 1.928 3.516 1.00 89.94 128 THR A N 1
ATOM 1002 C CA . THR A 1 128 ? 2.510 1.997 4.413 1.00 89.94 128 THR A CA 1
ATOM 1003 C C . THR A 1 128 ? 3.814 2.135 3.631 1.00 89.94 128 THR A C 1
ATOM 1005 O O . THR A 1 128 ? 4.053 1.345 2.715 1.00 89.94 128 THR A O 1
ATOM 1008 N N . PRO A 1 129 ? 4.691 3.089 3.999 1.00 89.81 129 PRO A N 1
ATOM 1009 C CA . PRO A 1 129 ? 6.078 3.059 3.567 1.00 89.81 129 PRO A CA 1
ATOM 1010 C C . PRO A 1 129 ? 6.771 1.916 4.317 1.00 89.81 129 PRO A C 1
ATOM 1012 O O . PRO A 1 129 ? 7.190 2.054 5.470 1.00 89.81 129 PRO A O 1
ATOM 1015 N N . ALA A 1 130 ? 6.812 0.736 3.705 1.00 90.81 130 ALA A N 1
ATOM 1016 C CA . ALA A 1 130 ? 7.412 -0.437 4.323 1.00 90.81 130 ALA A CA 1
ATOM 1017 C C . ALA A 1 130 ? 8.934 -0.248 4.451 1.00 90.81 130 ALA A C 1
ATOM 1019 O O . ALA A 1 130 ? 9.629 -0.097 3.451 1.00 90.81 130 ALA A O 1
ATOM 1020 N N . HIS A 1 131 ? 9.464 -0.294 5.676 1.00 92.25 131 HIS A N 1
ATOM 1021 C CA . HIS A 1 131 ? 10.895 -0.110 5.975 1.00 92.25 131 HIS A CA 1
ATOM 1022 C C . HIS A 1 131 ? 11.688 -1.423 5.860 1.00 92.25 131 HIS A C 1
ATOM 1024 O O . HIS A 1 131 ? 12.538 -1.744 6.682 1.00 92.25 131 HIS A O 1
ATOM 1030 N N . ASN A 1 132 ? 11.362 -2.232 4.856 1.00 92.06 132 ASN A N 1
ATOM 1031 C CA . ASN A 1 132 ? 11.995 -3.528 4.611 1.00 92.06 132 ASN A CA 1
ATOM 1032 C C . ASN A 1 132 ? 12.322 -3.719 3.123 1.00 92.06 132 ASN A C 1
ATOM 1034 O O . ASN A 1 132 ? 12.312 -4.842 2.625 1.00 92.06 132 ASN A O 1
ATOM 1038 N N . ILE A 1 133 ? 12.561 -2.620 2.403 1.00 92.50 133 ILE A N 1
ATOM 1039 C CA . ILE A 1 133 ? 12.781 -2.611 0.956 1.00 92.50 133 ILE A CA 1
ATOM 1040 C C . ILE A 1 133 ? 14.001 -3.449 0.564 1.00 92.50 133 ILE A C 1
ATOM 1042 O O . ILE A 1 133 ? 15.057 -3.384 1.189 1.00 92.50 133 ILE A O 1
ATOM 1046 N N . ARG A 1 134 ? 13.851 -4.237 -0.503 1.00 93.44 134 ARG A N 1
ATOM 1047 C CA . ARG A 1 134 ? 14.907 -5.039 -1.122 1.00 93.44 134 ARG A CA 1
ATOM 1048 C C . ARG A 1 134 ? 14.820 -4.948 -2.643 1.00 93.44 134 ARG A C 1
ATOM 1050 O O . ARG A 1 134 ? 13.743 -5.012 -3.235 1.00 93.44 134 ARG A O 1
ATOM 1057 N N . LYS A 1 135 ? 15.983 -4.905 -3.299 1.00 90.75 135 LYS A N 1
ATOM 1058 C CA . LYS A 1 135 ? 16.080 -4.981 -4.769 1.00 90.75 135 LYS A CA 1
ATOM 1059 C C . LYS A 1 135 ? 15.510 -6.293 -5.318 1.00 90.75 135 LYS A C 1
ATOM 1061 O O . LYS A 1 135 ? 14.926 -6.301 -6.396 1.00 90.75 135 LYS A O 1
ATOM 1066 N N . ARG A 1 136 ? 15.698 -7.397 -4.586 1.00 92.25 136 ARG A N 1
ATOM 1067 C CA . ARG A 1 136 ? 15.189 -8.729 -4.930 1.00 92.25 136 ARG A CA 1
ATOM 1068 C C . ARG A 1 136 ? 14.199 -9.208 -3.870 1.00 92.25 136 ARG A C 1
ATOM 1070 O O . ARG A 1 136 ? 14.565 -9.402 -2.715 1.00 92.25 136 ARG A O 1
ATOM 1077 N N . THR A 1 137 ? 12.969 -9.421 -4.304 1.00 95.38 137 THR A N 1
ATOM 1078 C CA . THR A 1 137 ? 11.845 -10.040 -3.594 1.00 95.38 137 THR A CA 1
ATOM 1079 C C . THR A 1 137 ? 11.244 -11.141 -4.467 1.00 95.38 137 THR A C 1
ATOM 1081 O O . THR A 1 137 ? 11.550 -11.216 -5.662 1.00 95.38 137 THR A O 1
ATOM 1084 N N . ASP A 1 138 ? 10.337 -11.945 -3.920 1.00 92.38 138 ASP A N 1
ATOM 1085 C CA . ASP A 1 138 ? 9.627 -12.973 -4.695 1.00 92.38 138 ASP A CA 1
ATOM 1086 C C . ASP A 1 138 ? 8.855 -12.367 -5.880 1.00 92.38 138 ASP A C 1
ATOM 1088 O O . ASP A 1 138 ? 8.900 -12.889 -6.993 1.00 92.38 138 ASP A O 1
ATOM 1092 N N . ARG A 1 139 ? 8.287 -11.166 -5.699 1.00 93.62 139 ARG A N 1
ATOM 1093 C CA . ARG A 1 139 ? 7.550 -10.442 -6.748 1.00 93.62 139 ARG A CA 1
ATOM 1094 C C . ARG A 1 139 ? 8.459 -9.860 -7.829 1.00 93.62 139 ARG A C 1
ATOM 1096 O O . ARG A 1 139 ? 8.065 -9.799 -8.985 1.00 93.62 139 ARG A O 1
ATOM 1103 N N . THR A 1 140 ? 9.693 -9.478 -7.491 1.00 93.62 140 THR A N 1
ATOM 1104 C CA . THR A 1 140 ? 10.683 -9.050 -8.506 1.00 93.62 140 THR A CA 1
ATOM 1105 C C . THR A 1 140 ? 11.328 -10.224 -9.250 1.00 93.62 140 THR A C 1
ATOM 1107 O O . THR A 1 140 ? 12.006 -10.009 -10.254 1.00 93.62 140 THR A O 1
ATOM 1110 N N . ARG A 1 141 ? 11.213 -11.448 -8.712 1.00 93.38 141 ARG A N 1
ATOM 1111 C CA . ARG A 1 141 ? 11.800 -12.669 -9.283 1.00 93.38 141 ARG A CA 1
ATOM 1112 C C . ARG A 1 141 ? 10.831 -13.383 -10.216 1.00 93.38 141 ARG A C 1
ATOM 1114 O O . ARG A 1 141 ? 11.282 -13.949 -11.203 1.00 93.38 141 ARG A O 1
ATOM 1121 N N . SER A 1 142 ? 9.534 -13.346 -9.915 1.00 93.50 142 SER A N 1
ATOM 1122 C CA . SER A 1 142 ? 8.496 -13.960 -10.739 1.00 93.50 142 SER A CA 1
ATOM 1123 C C . SER A 1 142 ? 7.226 -13.117 -10.761 1.00 93.50 142 SER A C 1
ATOM 1125 O O . SER A 1 142 ? 6.684 -12.766 -9.708 1.00 93.50 142 SER A O 1
ATOM 1127 N N . CYS A 1 143 ? 6.715 -12.864 -11.970 1.00 94.25 143 CYS A N 1
ATOM 1128 C CA . CYS A 1 143 ? 5.422 -12.219 -12.188 1.00 94.25 143 CYS A CA 1
ATOM 1129 C C . CYS A 1 143 ? 4.257 -13.050 -11.621 1.00 94.25 143 CYS A C 1
ATOM 1131 O O . CYS A 1 143 ? 3.239 -12.483 -11.220 1.00 94.25 143 CYS A O 1
ATOM 1133 N N . ASP A 1 144 ? 4.415 -14.374 -11.537 1.00 95.25 144 ASP A N 1
ATOM 1134 C CA . ASP A 1 144 ? 3.360 -15.287 -11.086 1.00 95.25 144 ASP A CA 1
ATOM 1135 C C . ASP A 1 144 ? 2.944 -15.006 -9.639 1.00 95.25 144 ASP A C 1
ATOM 1137 O O . ASP A 1 144 ? 1.752 -15.062 -9.341 1.00 95.25 144 ASP A O 1
ATOM 1141 N N . SER A 1 145 ? 3.875 -14.535 -8.797 1.00 94.81 145 SER A N 1
ATOM 1142 C CA . SER A 1 145 ? 3.600 -14.134 -7.409 1.00 94.81 145 SER A CA 1
ATOM 1143 C C . SER A 1 145 ? 2.400 -13.188 -7.286 1.00 94.81 145 SER A C 1
ATOM 1145 O O . SER A 1 145 ? 1.662 -13.246 -6.308 1.00 94.81 145 SER A O 1
ATOM 1147 N N . CYS A 1 146 ? 2.201 -12.304 -8.270 1.00 95.56 146 CYS A N 1
ATOM 1148 C CA . CYS A 1 146 ? 1.082 -11.362 -8.297 1.00 95.56 146 CYS A CA 1
ATOM 1149 C C . CYS A 1 146 ? -0.003 -11.775 -9.296 1.00 95.56 146 CYS A C 1
ATOM 1151 O O . CYS A 1 146 ? -1.187 -11.687 -8.982 1.00 95.56 146 CYS A O 1
ATOM 1153 N N . HIS A 1 147 ? 0.391 -12.189 -10.501 1.00 95.44 147 HIS A N 1
ATOM 1154 C CA . HIS A 1 147 ? -0.527 -12.366 -11.630 1.00 95.44 147 HIS A CA 1
ATOM 1155 C C . HIS A 1 147 ? -1.179 -13.753 -11.698 1.00 95.44 147 HIS A C 1
ATOM 1157 O O . HIS A 1 147 ? -2.165 -13.910 -12.415 1.00 95.44 147 HIS A O 1
ATOM 1163 N N . LYS A 1 148 ? -0.658 -14.734 -10.948 1.00 94.75 148 LYS A N 1
ATOM 1164 C CA . LYS A 1 148 ? -1.193 -16.099 -10.859 1.00 94.75 148 LYS A CA 1
ATOM 1165 C C . LYS A 1 148 ? -1.558 -16.460 -9.420 1.00 94.75 148 LYS A C 1
ATOM 1167 O O . LYS A 1 148 ? -2.724 -16.702 -9.131 1.00 94.75 148 LYS A O 1
ATOM 1172 N N . ASP A 1 149 ? -0.579 -16.419 -8.522 1.00 94.81 149 ASP A N 1
ATOM 1173 C CA . ASP A 1 149 ? -0.717 -16.884 -7.137 1.00 94.81 149 ASP A CA 1
ATOM 1174 C C . ASP A 1 149 ? -1.411 -15.845 -6.249 1.00 94.81 149 ASP A C 1
ATOM 1176 O O . ASP A 1 149 ? -1.988 -16.174 -5.215 1.00 94.81 149 ASP A O 1
ATOM 1180 N N . ARG A 1 150 ? -1.367 -14.571 -6.669 1.00 95.31 150 ARG A N 1
ATOM 1181 C CA . ARG A 1 150 ? -1.959 -13.425 -5.959 1.00 95.31 150 ARG A CA 1
ATOM 1182 C C . ARG A 1 150 ? -1.507 -13.345 -4.497 1.00 95.31 150 ARG A C 1
ATOM 1184 O O . ARG A 1 150 ? -2.260 -12.926 -3.616 1.00 95.31 150 ARG A O 1
ATOM 1191 N N . THR A 1 151 ? -0.256 -13.706 -4.239 1.00 94.56 151 THR A N 1
ATOM 1192 C CA . THR A 1 151 ? 0.317 -13.792 -2.900 1.00 94.56 151 THR A CA 1
ATOM 1193 C C . THR A 1 151 ? 0.221 -12.452 -2.175 1.00 94.56 151 THR A C 1
ATOM 1195 O O . THR A 1 151 ? 0.721 -11.425 -2.639 1.00 94.56 151 THR A O 1
ATOM 1198 N N . GLY A 1 152 ? -0.424 -12.468 -1.008 1.00 94.50 152 GLY A N 1
ATOM 1199 C CA . GLY A 1 152 ? -0.601 -11.298 -0.149 1.00 94.50 152 GLY A CA 1
ATOM 1200 C C . GLY A 1 152 ? -1.716 -10.340 -0.571 1.00 94.50 152 GLY A C 1
ATOM 1201 O O . GLY A 1 152 ? -1.961 -9.384 0.158 1.00 94.50 152 GLY A O 1
ATOM 1202 N N . PHE A 1 153 ? -2.408 -10.551 -1.695 1.00 97.50 153 PHE A N 1
ATOM 1203 C CA . PHE A 1 153 ? -3.529 -9.688 -2.074 1.00 97.50 153 PHE A CA 1
ATOM 1204 C C . PHE A 1 153 ? -4.726 -9.869 -1.140 1.00 97.50 153 PHE A C 1
ATOM 1206 O O . PHE A 1 153 ? -5.083 -10.989 -0.777 1.00 97.50 153 PHE A O 1
ATOM 1213 N N . LEU A 1 154 ? -5.385 -8.759 -0.798 1.00 97.25 154 LEU A N 1
ATOM 1214 C CA . LEU A 1 154 ? -6.665 -8.797 -0.103 1.00 97.25 154 LEU A CA 1
ATOM 1215 C C . LEU A 1 154 ? -7.708 -9.530 -0.951 1.00 97.25 154 LEU A C 1
ATOM 1217 O O . LEU A 1 154 ? -7.946 -9.204 -2.114 1.00 97.25 154 LEU A O 1
ATOM 1221 N N . THR A 1 155 ? -8.358 -10.483 -0.305 1.00 96.50 155 THR A N 1
ATOM 1222 C CA . THR A 1 155 ? -9.544 -11.215 -0.749 1.00 96.50 155 THR A CA 1
ATOM 1223 C C . THR A 1 155 ? -10.662 -11.009 0.271 1.00 96.50 155 THR A C 1
ATOM 1225 O O . THR A 1 155 ? -10.391 -10.544 1.385 1.00 96.50 155 THR A O 1
ATOM 1228 N N . ARG A 1 156 ? -11.906 -11.364 -0.078 1.00 95.19 156 ARG A N 1
ATOM 1229 C CA . ARG A 1 156 ? -13.048 -11.240 0.846 1.00 95.19 156 ARG A CA 1
ATOM 1230 C C . ARG A 1 156 ? -12.827 -12.066 2.113 1.00 95.19 156 ARG A C 1
ATOM 1232 O O . ARG A 1 156 ? -13.170 -11.624 3.202 1.00 95.19 156 ARG A O 1
ATOM 1239 N N . GLU A 1 157 ? -12.186 -13.217 1.969 1.00 94.69 157 GLU A N 1
ATOM 1240 C CA . GLU A 1 157 ? -11.914 -14.189 3.024 1.00 94.69 157 GLU A CA 1
ATOM 1241 C C . GLU A 1 157 ? -10.822 -13.698 3.985 1.00 94.69 157 GLU A C 1
ATOM 1243 O O . GLU A 1 157 ? -10.840 -14.013 5.174 1.00 94.69 157 GLU A O 1
ATOM 1248 N N . THR A 1 158 ? -9.874 -12.902 3.479 1.00 94.00 158 THR A N 1
ATOM 1249 C CA . THR A 1 158 ? -8.766 -12.341 4.273 1.00 94.00 158 THR A CA 1
ATOM 1250 C C . THR A 1 158 ? -9.069 -10.973 4.885 1.00 94.00 158 THR A C 1
ATOM 1252 O O . THR A 1 158 ? -8.239 -10.446 5.633 1.00 94.00 158 THR A O 1
ATOM 1255 N N . LEU A 1 159 ? -10.215 -10.366 4.553 1.00 94.75 159 LEU A N 1
ATOM 1256 C CA . LEU A 1 159 ? -10.623 -9.115 5.184 1.00 94.75 159 LEU A CA 1
ATOM 1257 C C . LEU A 1 159 ? -10.793 -9.314 6.695 1.00 94.75 159 LEU A C 1
ATOM 1259 O O . LEU A 1 159 ? -11.194 -10.373 7.179 1.00 94.75 159 LEU A O 1
ATOM 1263 N N . LEU A 1 160 ? -10.498 -8.260 7.452 1.00 91.88 160 LEU A N 1
ATOM 1264 C CA . LEU A 1 160 ? -10.739 -8.213 8.886 1.00 91.88 160 LEU A CA 1
ATOM 1265 C C . LEU A 1 160 ? -12.209 -8.509 9.177 1.00 91.88 160 LEU A C 1
ATOM 1267 O O . LEU A 1 160 ? -13.096 -7.756 8.773 1.00 91.88 160 LEU A O 1
ATOM 1271 N N . LYS A 1 161 ? -12.460 -9.586 9.925 1.00 89.75 161 LYS A N 1
ATOM 1272 C CA . LYS A 1 161 ? -13.797 -9.904 10.433 1.00 89.75 161 LYS A CA 1
ATOM 1273 C C . LYS A 1 161 ? -14.290 -8.743 11.298 1.00 89.75 161 LYS A C 1
ATOM 1275 O O . LYS A 1 161 ? -13.573 -8.299 12.189 1.00 89.75 161 LYS A O 1
ATOM 1280 N N . GLY A 1 162 ? -15.489 -8.237 11.009 1.00 88.56 162 GLY A N 1
ATOM 1281 C CA . GLY A 1 162 ? -16.051 -7.064 11.690 1.00 88.56 162 GLY A CA 1
ATOM 1282 C C . GLY A 1 162 ? -15.370 -5.728 11.354 1.00 88.56 162 GLY A C 1
ATOM 1283 O O . GLY A 1 162 ? -15.731 -4.707 11.942 1.00 88.56 162 GLY A O 1
ATOM 1284 N N . GLY A 1 163 ? -14.413 -5.717 10.419 1.00 91.75 163 GLY A N 1
ATOM 1285 C CA . GLY A 1 163 ? -13.780 -4.499 9.923 1.00 91.75 163 GLY A CA 1
ATOM 1286 C C . GLY A 1 163 ? -14.748 -3.603 9.147 1.00 91.75 163 GLY A C 1
ATOM 1287 O O . GLY A 1 163 ? -15.886 -3.970 8.858 1.00 91.75 163 GLY A O 1
ATOM 1288 N N . ALA A 1 164 ? -14.282 -2.407 8.812 1.00 95.50 164 ALA A N 1
ATOM 1289 C CA . ALA A 1 164 ? -15.050 -1.407 8.089 1.00 95.50 164 ALA A CA 1
ATOM 1290 C C . ALA A 1 164 ? -15.467 -1.898 6.696 1.00 95.50 164 ALA A C 1
ATOM 1292 O O . ALA A 1 164 ? -14.652 -2.461 5.957 1.00 95.50 164 ALA A O 1
ATOM 1293 N N . LYS A 1 165 ? -16.705 -1.592 6.290 1.00 96.38 165 LYS A N 1
ATOM 1294 C CA . LYS A 1 165 ? -17.218 -1.905 4.941 1.00 96.38 165 LYS A CA 1
ATOM 1295 C C . LYS A 1 165 ? -16.330 -1.352 3.818 1.00 96.38 165 LYS A C 1
ATOM 1297 O O . LYS A 1 165 ? -16.139 -2.006 2.796 1.00 96.38 165 LYS A O 1
ATOM 1302 N N . ALA A 1 166 ? -15.714 -0.183 4.020 1.00 97.12 166 ALA A N 1
ATOM 1303 C CA . ALA A 1 166 ? -14.779 0.421 3.066 1.00 97.12 166 ALA A CA 1
ATOM 1304 C C . ALA A 1 166 ? -13.585 -0.481 2.680 1.00 97.12 166 ALA A C 1
ATOM 1306 O O . ALA A 1 166 ? -12.986 -0.269 1.623 1.00 97.12 166 ALA A O 1
ATOM 1307 N N . ASN A 1 167 ? -13.250 -1.500 3.483 1.00 97.38 167 ASN A N 1
ATOM 1308 C CA . ASN A 1 167 ? -12.187 -2.457 3.166 1.00 97.38 167 ASN A CA 1
ATOM 1309 C C . ASN A 1 167 ? -12.452 -3.245 1.875 1.00 97.38 167 ASN A C 1
ATOM 1311 O O . ASN A 1 167 ? -11.505 -3.576 1.163 1.00 97.38 167 ASN A O 1
ATOM 1315 N N . GLU A 1 168 ? -13.716 -3.521 1.544 1.00 97.00 168 GLU A N 1
ATOM 1316 C CA . GLU A 1 168 ? -14.085 -4.261 0.331 1.00 97.00 168 GLU A CA 1
ATOM 1317 C C . GLU A 1 168 ? -13.600 -3.552 -0.939 1.00 97.00 168 GLU A C 1
ATOM 1319 O O . GLU A 1 168 ? -13.131 -4.192 -1.881 1.00 97.00 168 GLU A O 1
ATOM 1324 N N . GLY A 1 169 ? -13.623 -2.216 -0.935 1.00 97.06 169 GLY A N 1
ATOM 1325 C CA . GLY A 1 169 ? -13.153 -1.395 -2.050 1.00 97.06 169 GLY A CA 1
ATOM 1326 C C . GLY A 1 169 ? -11.640 -1.456 -2.284 1.00 97.06 169 GLY A C 1
ATOM 1327 O O . GLY A 1 169 ? -11.166 -0.962 -3.309 1.00 97.06 169 GLY A O 1
ATOM 1328 N N . LEU A 1 170 ? -10.880 -2.049 -1.358 1.00 97.88 170 LEU A N 1
ATOM 1329 C CA . LEU A 1 170 ? -9.425 -2.178 -1.451 1.00 97.88 170 LEU A CA 1
ATOM 1330 C C . LEU A 1 170 ? -8.976 -3.483 -2.109 1.00 97.88 170 LEU A C 1
ATOM 1332 O O . LEU A 1 170 ? -7.793 -3.632 -2.431 1.00 97.88 170 LEU A O 1
ATOM 1336 N N . ILE A 1 171 ? -9.900 -4.417 -2.338 1.00 97.56 171 ILE A N 1
ATOM 1337 C CA . ILE A 1 171 ? -9.614 -5.657 -3.052 1.00 97.56 171 ILE A CA 1
ATOM 1338 C C . ILE A 1 171 ? -9.154 -5.311 -4.473 1.00 97.56 171 ILE A C 1
ATOM 1340 O O . ILE A 1 171 ? -9.784 -4.536 -5.201 1.00 97.56 171 ILE A O 1
ATOM 1344 N N . SER A 1 172 ? -8.020 -5.890 -4.865 1.00 94.88 172 SER A N 1
ATOM 1345 C CA . SER A 1 172 ? -7.454 -5.751 -6.203 1.00 94.88 172 SER A CA 1
ATOM 1346 C C . SER A 1 172 ? -7.179 -7.126 -6.792 1.00 94.88 172 SER A C 1
ATOM 1348 O O . SER A 1 172 ? -6.674 -8.024 -6.114 1.00 94.88 172 SER A O 1
ATOM 1350 N N . THR A 1 173 ? -7.498 -7.279 -8.072 1.00 94.00 173 THR A N 1
ATOM 1351 C CA . THR A 1 173 ? -7.230 -8.496 -8.836 1.00 94.00 173 THR A CA 1
ATOM 1352 C C . THR A 1 173 ? -6.331 -8.109 -10.004 1.00 94.00 173 THR A C 1
ATOM 1354 O O . THR A 1 173 ? -6.809 -7.460 -10.939 1.00 94.00 173 THR A O 1
ATOM 1357 N N . PRO A 1 174 ? -5.029 -8.438 -9.952 1.00 92.69 174 PRO A N 1
ATOM 1358 C CA . PRO A 1 174 ? -4.136 -8.241 -11.085 1.00 92.69 174 PRO A CA 1
ATOM 1359 C C . PRO A 1 174 ? -4.657 -8.984 -12.316 1.00 92.69 174 PRO A C 1
ATOM 1361 O O . PRO A 1 174 ? -5.208 -10.079 -12.202 1.00 92.69 174 PRO A O 1
ATOM 1364 N N . LYS A 1 175 ? -4.477 -8.393 -13.499 1.00 91.06 175 LYS A N 1
ATOM 1365 C CA . LYS A 1 175 ? -4.795 -9.071 -14.761 1.00 91.06 175 LYS A CA 1
ATOM 1366 C C . LYS A 1 175 ? -3.861 -10.264 -14.940 1.00 91.06 175 LYS A C 1
ATOM 1368 O O . LYS A 1 175 ? -2.668 -10.126 -14.678 1.00 91.06 175 LYS A O 1
ATOM 1373 N N . ALA A 1 176 ? -4.377 -11.392 -15.415 1.00 89.75 176 ALA A N 1
ATOM 1374 C CA . ALA A 1 176 ? -3.525 -12.502 -15.822 1.00 89.75 176 ALA A CA 1
ATOM 1375 C C . ALA A 1 176 ? -2.600 -12.063 -16.970 1.00 89.75 176 ALA A C 1
ATOM 1377 O O . ALA A 1 176 ? -2.974 -11.226 -17.795 1.00 89.75 176 ALA A O 1
ATOM 1378 N N . ILE A 1 177 ? -1.393 -12.620 -17.011 1.00 88.94 177 ILE A N 1
ATOM 1379 C CA . ILE A 1 177 ? -0.462 -12.431 -18.125 1.00 88.94 177 ILE A CA 1
ATOM 1380 C C . ILE A 1 177 ? -0.697 -13.596 -19.087 1.00 88.94 177 ILE A C 1
ATOM 1382 O O . ILE A 1 177 ? -0.480 -14.744 -18.701 1.00 88.94 177 ILE A O 1
ATOM 1386 N N . SER A 1 178 ? -1.151 -13.322 -20.312 1.00 72.56 178 SER A N 1
ATOM 1387 C CA . SER A 1 178 ? -1.117 -14.325 -21.381 1.00 72.56 178 SER A CA 1
ATOM 1388 C C . SER A 1 178 ? 0.338 -14.519 -21.801 1.00 72.56 178 SER A C 1
ATOM 1390 O O . SER A 1 178 ? 1.015 -13.532 -22.098 1.00 72.56 178 SER A O 1
ATOM 1392 N N . ARG A 1 179 ? 0.817 -15.760 -21.768 1.00 58.88 179 ARG A N 1
ATOM 1393 C CA . ARG A 1 179 ? 2.151 -16.132 -22.246 1.00 58.88 179 ARG A CA 1
ATOM 1394 C C . ARG A 1 179 ? 2.066 -16.652 -23.667 1.00 58.88 179 ARG A C 1
ATOM 1396 O O . ARG A 1 179 ? 1.061 -17.340 -23.948 1.00 58.88 179 ARG A O 1
#

Radius of gyration: 18.14 Å; chains: 1; bounding box: 42×41×49 Å